Protein AF-A0A819KYJ7-F1 (afdb_monomer)

pLDDT: mean 82.11, std 14.01, range [34.31, 94.56]

Structure (mmCIF, N/CA/C/O backbone):
data_AF-A0A819KYJ7-F1
#
_entry.id   AF-A0A819KYJ7-F1
#
loop_
_atom_site.group_PDB
_atom_site.id
_atom_site.type_symbol
_atom_site.label_atom_id
_atom_site.label_alt_id
_atom_site.label_comp_id
_atom_site.label_asym_id
_atom_site.label_entity_id
_atom_site.label_seq_id
_atom_site.pdbx_PDB_ins_code
_atom_site.Cartn_x
_atom_site.Cartn_y
_atom_site.Cartn_z
_atom_site.occupancy
_atom_site.B_iso_or_equiv
_atom_site.auth_seq_id
_atom_site.auth_comp_id
_atom_site.auth_asym_id
_atom_site.auth_atom_id
_atom_site.pdbx_PDB_model_num
ATOM 1 N N . MET A 1 1 ? 31.084 1.725 6.077 1.00 47.12 1 MET A N 1
ATOM 2 C CA . MET A 1 1 ? 29.671 1.297 5.990 1.00 47.12 1 MET A CA 1
ATOM 3 C C . MET A 1 1 ? 28.974 1.723 7.264 1.00 47.12 1 MET A C 1
ATOM 5 O O . MET A 1 1 ? 29.397 1.305 8.332 1.00 47.12 1 MET A O 1
ATOM 9 N N . VAL A 1 2 ? 27.977 2.599 7.171 1.00 67.69 2 VAL A N 1
ATOM 10 C CA . VAL A 1 2 ? 27.178 2.997 8.336 1.00 67.69 2 VAL A CA 1
ATOM 11 C C . VAL A 1 2 ? 26.071 1.960 8.497 1.00 67.69 2 VAL A C 1
ATOM 13 O O . VAL A 1 2 ? 25.261 1.800 7.588 1.00 67.69 2 VAL A O 1
ATOM 16 N N . ASN A 1 3 ? 26.045 1.249 9.622 1.00 64.38 3 ASN A N 1
ATOM 17 C CA . ASN A 1 3 ? 24.950 0.340 9.942 1.00 64.38 3 ASN A CA 1
ATOM 18 C C . ASN A 1 3 ? 23.789 1.163 10.515 1.00 64.38 3 ASN A C 1
ATOM 20 O O . ASN A 1 3 ? 23.906 1.735 11.599 1.00 64.38 3 ASN A O 1
ATOM 24 N N . ARG A 1 4 ? 22.698 1.273 9.756 1.00 74.19 4 ARG A N 1
ATOM 25 C CA . ARG A 1 4 ? 21.450 1.896 10.203 1.00 74.19 4 ARG A CA 1
ATOM 26 C C . ARG A 1 4 ? 20.370 0.827 10.207 1.00 74.19 4 ARG A C 1
ATOM 28 O O . ARG A 1 4 ? 20.194 0.129 9.213 1.00 74.19 4 ARG A O 1
ATOM 35 N N . LEU A 1 5 ? 19.638 0.732 11.310 1.00 75.75 5 LEU A N 1
ATOM 36 C CA . LEU A 1 5 ? 18.464 -0.128 11.402 1.00 75.75 5 LEU A CA 1
ATOM 37 C C . LEU A 1 5 ? 17.341 0.479 10.554 1.00 75.75 5 LEU A C 1
ATOM 39 O O . LEU A 1 5 ? 16.823 1.550 10.874 1.00 75.75 5 LEU A O 1
ATOM 43 N N . ILE A 1 6 ? 16.994 -0.193 9.456 1.00 75.75 6 ILE A N 1
ATOM 44 C CA . ILE A 1 6 ? 15.877 0.185 8.587 1.00 75.75 6 ILE A CA 1
ATOM 45 C C . ILE A 1 6 ? 14.648 -0.599 9.040 1.00 75.75 6 ILE A C 1
ATOM 47 O O . ILE A 1 6 ? 14.597 -1.821 8.907 1.00 75.75 6 ILE A O 1
ATOM 51 N N . HIS A 1 7 ? 13.658 0.107 9.579 1.00 76.31 7 HIS A N 1
ATOM 52 C CA . HIS A 1 7 ? 12.409 -0.491 10.035 1.00 76.31 7 HIS A CA 1
ATOM 53 C C . HIS A 1 7 ? 11.417 -0.559 8.873 1.00 76.31 7 HIS A C 1
ATOM 55 O O . HIS A 1 7 ? 10.972 0.468 8.368 1.00 76.31 7 HIS A O 1
ATOM 61 N N . LYS A 1 8 ? 11.060 -1.775 8.459 1.00 77.56 8 LYS A N 1
ATOM 62 C CA . LYS A 1 8 ? 10.065 -2.036 7.412 1.00 77.56 8 LYS A CA 1
ATOM 63 C C . LYS A 1 8 ? 8.731 -2.393 8.059 1.00 77.56 8 LYS A C 1
ATOM 65 O O . LYS A 1 8 ? 8.341 -3.553 8.099 1.00 77.56 8 LYS A O 1
ATOM 70 N N . ILE A 1 9 ? 8.076 -1.398 8.649 1.00 81.12 9 ILE A N 1
ATOM 71 C CA . ILE A 1 9 ? 6.816 -1.601 9.372 1.00 81.12 9 ILE A CA 1
ATOM 72 C C . ILE A 1 9 ? 5.658 -1.582 8.368 1.00 81.12 9 ILE A C 1
ATOM 74 O O . ILE A 1 9 ? 5.610 -0.741 7.470 1.00 81.12 9 ILE A O 1
ATOM 78 N N . THR A 1 10 ? 4.746 -2.538 8.505 1.00 86.81 10 THR A N 1
ATOM 79 C CA . THR A 1 10 ? 3.497 -2.632 7.743 1.00 86.81 10 THR A CA 1
ATOM 80 C C . THR A 1 10 ? 2.440 -1.672 8.279 1.00 86.81 10 THR A C 1
ATOM 82 O O . THR A 1 10 ? 2.459 -1.305 9.456 1.00 86.81 10 THR A O 1
ATOM 85 N N . THR A 1 11 ? 1.483 -1.272 7.441 1.00 87.06 11 THR A N 1
ATOM 86 C CA . THR A 1 11 ? 0.469 -0.267 7.813 1.00 87.06 11 THR A CA 1
ATOM 87 C C . THR A 1 11 ? -0.347 -0.706 9.030 1.00 87.06 11 THR A C 1
ATOM 89 O O . THR A 1 11 ? -0.677 0.116 9.885 1.00 87.06 11 THR A O 1
ATOM 92 N N . THR A 1 12 ? -0.608 -2.007 9.163 1.00 86.25 12 THR A N 1
ATOM 93 C CA . THR A 1 12 ? -1.357 -2.571 10.295 1.00 86.25 12 THR A CA 1
ATOM 94 C C . THR A 1 12 ? -0.536 -2.633 11.589 1.00 86.25 12 THR A C 1
ATOM 96 O O . THR A 1 12 ? -1.093 -2.542 12.688 1.00 86.25 12 THR A O 1
ATOM 99 N N . LYS A 1 13 ? 0.793 -2.776 11.486 1.00 86.88 13 LYS A N 1
ATOM 100 C CA . LYS A 1 13 ? 1.707 -2.855 12.640 1.00 86.88 13 LYS A CA 1
ATOM 101 C C . LYS A 1 13 ? 2.165 -1.480 13.137 1.00 86.88 13 LYS A C 1
ATOM 103 O O . LYS A 1 13 ? 2.774 -1.402 14.203 1.00 86.88 13 LYS A O 1
ATOM 108 N N . ASP A 1 14 ? 1.845 -0.404 12.421 1.00 88.88 14 ASP A N 1
ATOM 109 C CA . ASP A 1 14 ? 2.181 0.958 12.826 1.00 88.88 14 ASP A CA 1
ATOM 110 C C . ASP A 1 14 ? 1.250 1.467 13.960 1.00 88.88 14 ASP A C 1
ATOM 112 O O . ASP A 1 14 ? 0.025 1.559 13.790 1.00 88.88 14 ASP A O 1
ATOM 116 N N . PRO A 1 15 ? 1.796 1.822 15.143 1.00 90.69 15 PRO A N 1
ATOM 117 C CA . PRO A 1 15 ? 0.993 2.265 16.281 1.00 90.69 15 PRO A CA 1
ATOM 118 C C . PRO A 1 15 ? 0.357 3.648 16.075 1.00 90.69 15 PRO A C 1
ATOM 120 O O . PRO A 1 15 ? -0.714 3.911 16.630 1.00 90.69 15 PRO A O 1
ATOM 123 N N . VAL A 1 16 ? 0.983 4.521 15.284 1.00 91.56 16 VAL A N 1
ATOM 124 C CA . VAL A 1 16 ? 0.493 5.869 14.979 1.0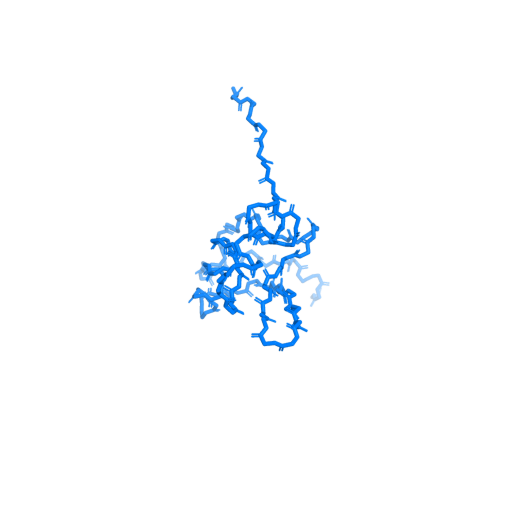0 91.56 16 VAL A CA 1
ATOM 125 C C . VAL A 1 16 ? -0.679 5.776 14.015 1.00 91.56 16 VAL A C 1
ATOM 127 O O . VAL A 1 16 ? -1.736 6.344 14.291 1.00 91.56 16 VAL A O 1
ATOM 130 N N . ILE A 1 17 ? -0.552 4.990 12.943 1.00 91.31 17 ILE A N 1
ATOM 131 C CA . ILE A 1 17 ? -1.654 4.747 12.001 1.00 91.31 17 ILE A CA 1
ATOM 132 C C . ILE A 1 17 ? -2.840 4.115 12.732 1.00 91.31 17 ILE A C 1
ATOM 134 O O . ILE A 1 17 ? -3.983 4.538 12.545 1.00 91.31 17 ILE A O 1
ATOM 138 N N . ARG A 1 18 ? -2.588 3.179 13.654 1.00 89.94 18 ARG A N 1
ATOM 139 C CA . ARG A 1 18 ? -3.643 2.572 14.477 1.00 89.94 18 ARG A CA 1
ATOM 140 C C . ARG A 1 18 ? -4.356 3.581 15.381 1.00 89.94 18 ARG A C 1
ATOM 142 O O . ARG A 1 18 ? -5.556 3.442 15.626 1.00 89.94 18 ARG A O 1
ATOM 149 N N . GLN A 1 19 ? -3.648 4.597 15.869 1.00 92.00 19 GLN A N 1
ATOM 150 C CA . GLN A 1 19 ? -4.241 5.665 16.671 1.00 92.00 19 GLN A CA 1
ATOM 151 C C . GLN A 1 19 ? -5.040 6.649 15.807 1.00 92.00 19 GLN A C 1
ATOM 153 O O . GLN A 1 19 ? -6.168 6.997 16.164 1.00 92.00 19 GLN A O 1
ATOM 158 N N . ILE A 1 20 ? -4.506 7.042 14.647 1.00 90.56 20 ILE A N 1
ATOM 159 C CA . ILE A 1 20 ? -5.187 7.933 13.696 1.00 90.56 20 ILE A CA 1
ATOM 160 C C . ILE A 1 20 ? -6.467 7.274 13.195 1.00 90.56 20 ILE A C 1
ATOM 162 O O . ILE A 1 20 ? -7.519 7.910 13.227 1.00 90.56 20 ILE A O 1
AT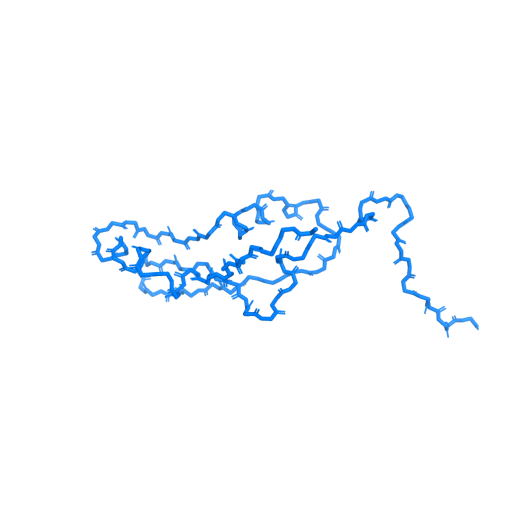OM 166 N N . CYS A 1 21 ? -6.407 5.981 12.873 1.00 89.00 21 CYS A N 1
ATOM 167 C CA . CYS A 1 21 ? -7.547 5.179 12.461 1.00 89.00 21 CYS A CA 1
ATOM 168 C C . CYS A 1 21 ? -8.752 5.364 13.387 1.00 89.00 21 CYS A C 1
ATOM 170 O O . CYS A 1 21 ? -9.859 5.595 12.913 1.00 89.00 21 CYS A O 1
ATOM 172 N N . LYS A 1 22 ? -8.581 5.339 14.713 1.00 88.06 22 LYS A N 1
ATOM 173 C CA . LYS A 1 22 ? -9.700 5.516 15.659 1.00 88.06 22 LYS A CA 1
ATOM 174 C C . LYS A 1 22 ? -10.396 6.871 15.529 1.00 88.06 22 LYS A C 1
ATOM 176 O O . LYS A 1 22 ? -11.591 6.952 15.787 1.00 88.06 22 LYS A O 1
ATOM 181 N N . THR A 1 23 ? -9.665 7.904 15.121 1.00 89.38 23 THR A N 1
ATOM 182 C CA . THR A 1 23 ? -10.148 9.287 15.110 1.00 89.38 23 THR A CA 1
ATOM 183 C C . THR A 1 23 ? -10.655 9.736 13.742 1.00 89.38 23 THR A C 1
ATOM 185 O O . THR A 1 23 ? -11.741 10.308 13.669 1.00 89.38 23 THR A O 1
ATOM 188 N N . ARG A 1 24 ? -9.888 9.520 12.662 1.00 87.00 24 ARG A N 1
ATOM 189 C CA . ARG A 1 24 ? -10.151 10.084 11.327 1.00 87.00 24 ARG A CA 1
ATOM 190 C C . ARG A 1 24 ? -9.536 9.233 10.215 1.00 87.00 24 ARG A C 1
ATOM 192 O O . ARG A 1 24 ? -8.507 8.597 10.411 1.00 87.00 24 ARG A O 1
ATOM 199 N N . GLY A 1 25 ? -10.132 9.321 9.027 1.00 87.06 25 GLY A N 1
ATOM 200 C CA . GLY A 1 25 ? -9.633 8.694 7.803 1.00 87.06 25 GLY A CA 1
ATOM 201 C C . GLY A 1 25 ? -10.347 7.388 7.462 1.00 87.06 25 GLY A C 1
ATOM 202 O O . GLY A 1 25 ? -10.723 6.611 8.339 1.00 87.06 25 GLY A O 1
ATOM 203 N N . ASN A 1 26 ? -10.530 7.167 6.161 1.00 92.06 26 ASN A N 1
ATOM 204 C CA . ASN A 1 26 ? -11.127 5.9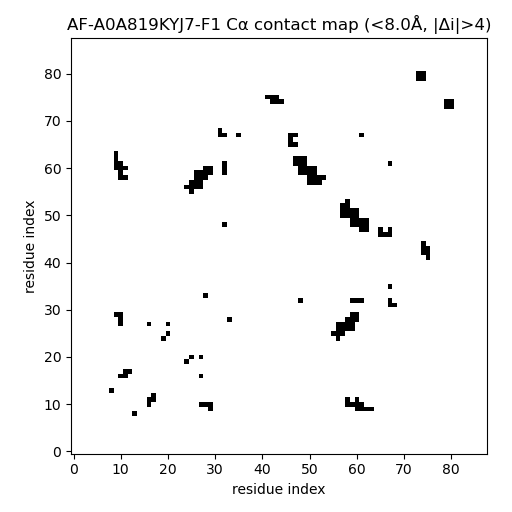46 5.620 1.00 92.06 26 ASN A CA 1
ATOM 205 C C . ASN A 1 26 ? -10.103 5.085 4.880 1.00 92.06 26 ASN A C 1
ATOM 207 O O . ASN A 1 26 ? -10.368 3.916 4.649 1.00 92.06 26 ASN A O 1
ATOM 211 N N . VAL A 1 27 ? -8.958 5.645 4.492 1.00 93.81 27 VAL A N 1
ATOM 212 C CA . VAL A 1 27 ? -7.933 4.954 3.710 1.00 93.81 27 VAL A CA 1
ATOM 213 C C . VAL A 1 27 ? -6.586 5.178 4.378 1.00 93.81 27 VAL A C 1
ATOM 215 O O . VAL A 1 27 ? -6.208 6.324 4.619 1.00 93.81 27 VAL A O 1
ATOM 218 N N . PHE A 1 28 ? -5.879 4.090 4.667 1.00 93.50 28 PHE A N 1
ATOM 219 C CA . PHE A 1 28 ? -4.564 4.106 5.299 1.00 93.50 28 PHE A CA 1
ATOM 220 C C . PHE A 1 28 ? -3.584 3.283 4.466 1.00 93.50 28 PHE A C 1
ATOM 222 O O . PHE A 1 28 ? -3.904 2.166 4.066 1.00 93.50 28 PHE A O 1
ATOM 229 N N . ALA A 1 29 ? -2.406 3.844 4.207 1.00 92.62 29 ALA A N 1
ATOM 230 C CA . ALA A 1 29 ? -1.338 3.226 3.428 1.00 92.62 29 ALA A CA 1
ATOM 231 C C . ALA A 1 29 ? 0.012 3.864 3.798 1.00 92.62 29 ALA A C 1
ATOM 233 O O . ALA A 1 29 ? 0.042 4.967 4.350 1.00 92.62 29 ALA A O 1
ATOM 234 N N . THR A 1 30 ? 1.118 3.193 3.477 1.00 90.06 30 THR A N 1
ATOM 235 C CA . THR A 1 30 ? 2.469 3.781 3.517 1.00 90.06 30 THR A CA 1
ATOM 236 C C . THR A 1 30 ? 2.876 4.360 2.162 1.00 90.06 30 THR A C 1
ATOM 238 O O . THR A 1 30 ? 2.301 4.037 1.122 1.00 90.06 30 THR A O 1
ATOM 241 N N . ASP A 1 31 ? 3.896 5.215 2.169 1.00 90.50 31 ASP A N 1
ATOM 242 C CA . ASP A 1 31 ? 4.477 5.844 0.982 1.00 90.50 31 ASP A CA 1
ATOM 243 C C . ASP A 1 31 ? 4.973 4.823 -0.049 1.00 90.50 31 ASP A C 1
ATOM 245 O O . ASP A 1 31 ? 4.726 5.007 -1.239 1.00 90.50 31 ASP A O 1
ATOM 249 N N . ALA A 1 32 ? 5.594 3.724 0.391 1.00 88.75 32 ALA A N 1
ATOM 250 C CA . ALA A 1 32 ? 6.042 2.652 -0.497 1.00 88.75 32 ALA A CA 1
ATOM 251 C C . ALA A 1 32 ? 4.871 2.054 -1.295 1.00 88.75 32 ALA A C 1
ATOM 253 O O . ALA A 1 32 ? 4.921 1.966 -2.519 1.00 88.75 32 ALA A O 1
ATOM 254 N N . ILE A 1 33 ? 3.775 1.724 -0.607 1.00 91.50 33 ILE A N 1
ATOM 255 C CA . ILE A 1 33 ? 2.572 1.137 -1.209 1.00 91.50 33 ILE A CA 1
ATOM 256 C C . ILE A 1 33 ? 1.915 2.124 -2.180 1.00 91.50 33 ILE A C 1
ATOM 258 O O . ILE A 1 33 ? 1.582 1.765 -3.311 1.00 91.50 33 ILE A O 1
ATOM 262 N N . VAL A 1 34 ? 1.744 3.381 -1.756 1.00 92.88 34 VAL A N 1
A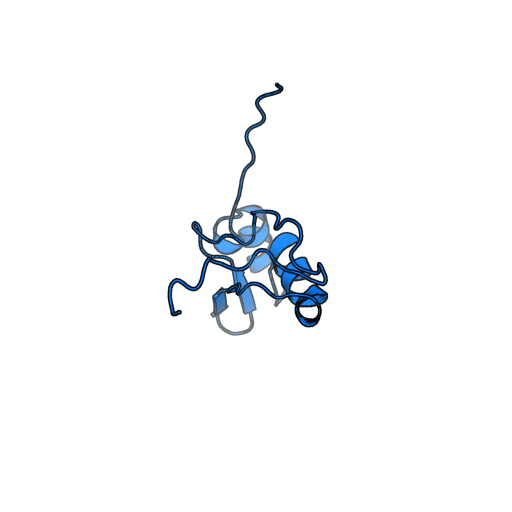TOM 263 C CA . VAL A 1 34 ? 1.120 4.423 -2.585 1.00 92.88 34 VAL A CA 1
ATOM 264 C C . VAL A 1 34 ? 1.965 4.718 -3.824 1.00 92.88 34 VAL A C 1
ATOM 266 O O . VAL A 1 34 ? 1.414 4.851 -4.915 1.00 92.88 34 VAL A O 1
ATOM 269 N N . SER A 1 35 ? 3.289 4.766 -3.682 1.00 91.56 35 SER A N 1
ATOM 270 C CA . SER A 1 35 ? 4.210 5.000 -4.798 1.00 91.56 35 SER A CA 1
ATOM 271 C C . SER A 1 35 ? 4.132 3.878 -5.829 1.00 91.56 35 SER A C 1
ATOM 273 O O . SER A 1 35 ? 4.017 4.157 -7.022 1.00 91.56 35 SER A O 1
ATOM 275 N N . THR A 1 36 ? 4.114 2.616 -5.389 1.00 90.19 36 THR A N 1
ATOM 276 C CA . THR A 1 36 ? 3.943 1.461 -6.283 1.00 90.19 36 THR A CA 1
ATOM 277 C C . THR A 1 36 ? 2.597 1.504 -7.006 1.00 90.19 36 THR A C 1
ATOM 279 O O . THR A 1 36 ? 2.532 1.258 -8.209 1.00 90.19 36 THR A O 1
ATOM 282 N N . LEU A 1 37 ? 1.527 1.900 -6.310 1.00 92.19 37 LEU A N 1
ATOM 283 C CA . LEU A 1 37 ? 0.194 2.015 -6.900 1.00 92.19 37 LEU A CA 1
ATOM 284 C C . LEU A 1 37 ? 0.110 3.151 -7.934 1.00 92.19 37 LEU A C 1
ATOM 286 O O . LEU A 1 37 ? -0.439 2.956 -9.017 1.00 92.19 37 LEU A O 1
ATOM 290 N N . MET A 1 38 ? 0.699 4.318 -7.654 1.00 94.56 38 MET A N 1
ATOM 291 C CA . MET A 1 38 ? 0.760 5.440 -8.604 1.00 94.56 38 MET A CA 1
ATOM 292 C C . MET A 1 38 ? 1.631 5.122 -9.829 1.00 94.56 38 MET A C 1
ATOM 294 O O . MET A 1 38 ? 1.308 5.530 -10.944 1.00 94.56 38 MET A O 1
ATOM 298 N N . CYS A 1 39 ? 2.711 4.362 -9.638 1.00 90.56 39 CYS A N 1
ATOM 299 C CA . CYS A 1 39 ? 3.656 3.981 -10.689 1.00 90.56 39 CYS A CA 1
ATOM 300 C C . CYS A 1 39 ? 3.341 2.629 -11.353 1.00 90.56 39 CYS A C 1
ATOM 302 O O . CYS A 1 39 ? 4.170 2.120 -12.109 1.00 90.56 39 CYS A O 1
ATOM 304 N N . CYS A 1 40 ? 2.148 2.064 -11.133 1.00 88.94 40 CYS A N 1
ATOM 305 C CA . CYS A 1 40 ? 1.760 0.750 -11.658 1.00 88.94 40 CYS A CA 1
ATOM 306 C C . CYS A 1 40 ? 1.911 0.625 -13.184 1.00 88.94 40 CYS A C 1
ATOM 308 O O . CYS A 1 40 ? 2.276 -0.432 -13.683 1.00 88.94 40 CYS A O 1
ATOM 310 N N . THR A 1 41 ? 1.706 1.717 -13.925 1.00 89.88 41 THR A N 1
ATOM 311 C CA . THR A 1 41 ? 1.783 1.753 -15.397 1.00 89.88 41 THR A CA 1
ATOM 312 C C . THR A 1 41 ? 3.185 1.528 -15.961 1.00 89.88 41 THR A C 1
ATOM 314 O O . THR A 1 41 ? 3.321 1.231 -17.145 1.00 89.88 41 THR A O 1
ATOM 317 N N . ARG A 1 42 ? 4.231 1.691 -15.144 1.00 86.88 42 ARG A N 1
ATOM 318 C CA . ARG A 1 42 ? 5.635 1.530 -15.557 1.00 86.88 42 ARG A CA 1
ATOM 319 C C . ARG A 1 42 ? 6.271 0.243 -15.040 1.00 86.88 42 ARG A C 1
ATOM 321 O O . ARG A 1 42 ? 7.433 -0.011 -15.340 1.00 86.88 42 ARG A O 1
ATOM 328 N N . SER A 1 43 ? 5.538 -0.521 -14.238 1.00 86.38 43 SER A N 1
ATOM 329 C CA . SER A 1 43 ? 6.042 -1.733 -13.610 1.00 86.38 43 SER A CA 1
ATOM 330 C C . SER A 1 43 ? 6.047 -2.892 -14.604 1.00 86.38 43 SER A C 1
ATOM 332 O O . SER A 1 43 ? 5.073 -3.108 -15.324 1.00 86.38 43 SER A O 1
ATOM 334 N N . VAL A 1 44 ? 7.162 -3.619 -14.646 1.00 86.38 44 VAL A N 1
ATOM 335 C CA . VAL A 1 44 ? 7.354 -4.818 -15.473 1.00 86.38 44 VAL A CA 1
ATOM 336 C C . VAL A 1 44 ? 7.382 -6.058 -14.583 1.00 86.38 44 VAL A C 1
ATOM 338 O O . VAL A 1 44 ? 6.794 -7.081 -14.933 1.00 86.38 44 VAL A O 1
ATOM 34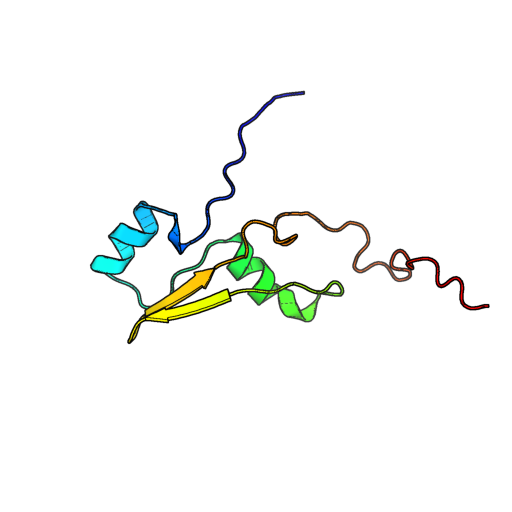1 N N . TYR A 1 45 ? 8.045 -5.978 -13.425 1.00 86.19 45 TYR A N 1
ATOM 342 C CA . TYR A 1 45 ? 8.081 -7.076 -12.468 1.00 86.19 45 TYR A CA 1
ATOM 343 C C . TYR A 1 45 ? 6.788 -7.156 -11.655 1.00 86.19 45 TYR A C 1
ATOM 345 O O . TYR A 1 45 ? 6.231 -6.127 -11.268 1.00 86.19 45 TYR A O 1
ATOM 353 N N . PRO A 1 46 ? 6.314 -8.375 -11.353 1.00 87.06 46 PRO A N 1
ATOM 354 C CA . PRO A 1 46 ? 5.117 -8.553 -10.554 1.00 87.06 46 PRO A CA 1
ATOM 355 C C . PRO A 1 46 ? 5.346 -8.081 -9.115 1.00 87.06 46 PRO A C 1
ATOM 357 O O . PRO A 1 46 ? 6.389 -8.333 -8.512 1.00 87.06 46 PRO A O 1
ATOM 360 N N . TRP A 1 47 ? 4.325 -7.445 -8.556 1.00 89.31 47 TRP A N 1
ATOM 361 C CA . TRP A 1 47 ? 4.231 -7.058 -7.153 1.00 89.31 47 TRP A CA 1
ATOM 362 C C . TRP A 1 47 ? 2.795 -7.265 -6.679 1.00 89.31 47 TRP A C 1
ATOM 364 O O . TRP A 1 47 ? 1.860 -7.293 -7.482 1.00 89.31 47 TRP A O 1
ATOM 374 N N . ASP A 1 48 ? 2.610 -7.405 -5.370 1.00 89.50 48 ASP A N 1
ATOM 375 C CA . ASP A 1 48 ? 1.303 -7.634 -4.769 1.00 89.50 48 ASP A CA 1
ATOM 376 C C . ASP A 1 48 ? 1.081 -6.763 -3.528 1.00 89.50 48 ASP A C 1
ATOM 378 O O . ASP A 1 48 ? 1.969 -6.580 -2.698 1.00 89.50 48 ASP A O 1
ATOM 382 N N . ILE A 1 49 ? -0.130 -6.221 -3.404 1.00 91.00 49 ILE A N 1
ATOM 383 C CA . ILE A 1 49 ? -0.575 -5.420 -2.259 1.00 91.00 49 ILE A CA 1
ATOM 384 C C . ILE A 1 49 ? -1.784 -6.126 -1.648 1.00 91.00 49 ILE A C 1
ATOM 386 O O . ILE A 1 49 ? -2.689 -6.561 -2.363 1.00 91.00 49 ILE A O 1
ATOM 390 N N . VAL A 1 50 ? -1.804 -6.230 -0.324 1.00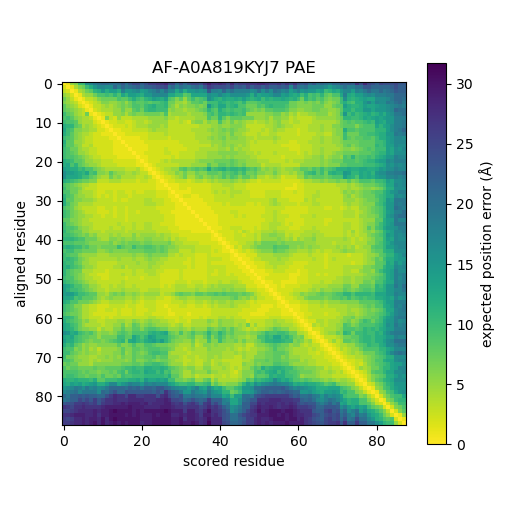 91.19 50 VAL A N 1
ATOM 391 C CA . VAL A 1 50 ? -2.926 -6.769 0.444 1.00 91.19 50 VAL A CA 1
ATOM 392 C C . VAL A 1 50 ? -3.844 -5.613 0.825 1.00 91.19 50 VAL A C 1
ATOM 394 O O . VAL A 1 50 ? -3.381 -4.571 1.281 1.00 91.19 50 VAL A O 1
ATOM 397 N N . VAL A 1 51 ? -5.151 -5.773 0.619 1.00 92.62 51 VAL A N 1
ATOM 398 C CA . VAL A 1 51 ? -6.138 -4.751 0.985 1.00 92.62 51 VAL A CA 1
ATOM 399 C C . VAL A 1 51 ? -7.130 -5.340 1.969 1.00 92.62 51 VAL A C 1
ATOM 401 O O . VAL A 1 51 ? -7.952 -6.178 1.603 1.00 92.62 51 VAL A O 1
ATOM 404 N N . ASP A 1 52 ? -7.092 -4.837 3.197 1.00 92.12 52 ASP A N 1
ATOM 405 C CA . ASP A 1 52 ? -8.010 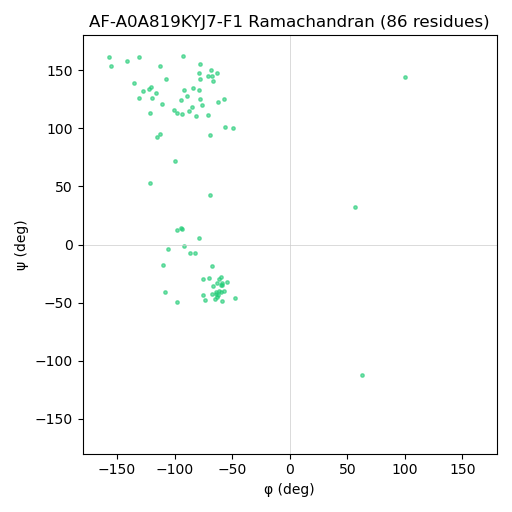-5.226 4.255 1.00 92.12 52 ASP A CA 1
ATOM 406 C C . ASP A 1 52 ? -9.104 -4.171 4.412 1.00 92.12 52 ASP A C 1
ATOM 408 O O . ASP A 1 52 ? -8.865 -3.015 4.778 1.00 92.12 52 ASP A O 1
ATOM 412 N N . LYS A 1 53 ? -10.345 -4.575 4.134 1.00 91.31 53 LYS A N 1
ATOM 413 C CA . LYS A 1 53 ? -11.526 -3.729 4.315 1.00 91.31 53 LYS A CA 1
ATOM 414 C C . LYS A 1 53 ? -12.208 -4.052 5.639 1.00 91.31 53 LYS A C 1
ATOM 416 O O . LYS A 1 53 ? -12.820 -5.106 5.793 1.00 91.31 53 LYS A O 1
ATOM 421 N N . LEU A 1 54 ? -12.184 -3.097 6.564 1.00 88.62 54 LEU A N 1
ATOM 422 C CA . LEU A 1 54 ? -12.873 -3.172 7.850 1.00 88.62 54 LEU A CA 1
ATOM 423 C C . LEU A 1 54 ? -14.004 -2.139 7.875 1.00 88.62 54 LEU A C 1
ATOM 425 O O . LEU A 1 54 ? -13.802 -0.958 8.168 1.00 88.62 54 LEU A O 1
ATOM 429 N N . GLY A 1 55 ? -15.213 -2.586 7.530 1.00 89.19 55 GLY A N 1
ATOM 430 C CA . GLY A 1 55 ? -16.391 -1.722 7.440 1.00 89.19 55 GLY A CA 1
ATOM 431 C C . GLY A 1 55 ? -16.230 -0.644 6.363 1.00 89.19 55 GLY A C 1
ATOM 432 O O . GLY A 1 55 ? -16.194 -0.950 5.170 1.00 89.19 55 GLY A O 1
ATOM 433 N N . THR A 1 56 ? -16.143 0.620 6.786 1.00 90.19 56 THR A N 1
ATOM 434 C CA . THR A 1 56 ? -15.931 1.792 5.914 1.00 90.19 56 THR A CA 1
ATOM 435 C C . THR A 1 56 ? -14.460 2.164 5.731 1.00 90.19 56 THR A C 1
ATOM 437 O O . THR A 1 56 ? -14.158 3.120 5.016 1.00 90.19 56 THR A O 1
ATOM 440 N N . ARG A 1 57 ? -13.544 1.432 6.375 1.00 90.62 57 ARG A N 1
ATOM 441 C CA . ARG A 1 57 ? -12.108 1.715 6.370 1.00 90.62 57 ARG A CA 1
ATOM 442 C C . ARG A 1 57 ? -11.362 0.699 5.517 1.00 90.62 57 ARG A C 1
ATOM 444 O O . ARG A 1 57 ? -11.692 -0.485 5.522 1.00 90.62 57 ARG A O 1
ATOM 451 N N . LEU A 1 58 ? -10.355 1.179 4.804 1.00 93.38 58 LEU A N 1
ATOM 452 C CA . LEU A 1 58 ? -9.474 0.422 3.929 1.00 93.38 58 LEU A CA 1
ATOM 453 C C . LEU A 1 58 ? -8.042 0.567 4.433 1.00 93.38 58 LEU A C 1
ATOM 455 O O . LEU A 1 58 ? -7.541 1.684 4.593 1.00 93.38 58 LEU A O 1
ATOM 459 N N . PHE A 1 59 ? -7.398 -0.567 4.661 1.00 93.38 59 PHE A N 1
ATOM 460 C CA . PHE A 1 59 ? -5.984 -0.660 4.985 1.00 93.38 59 PHE A CA 1
ATOM 461 C C . PHE A 1 59 ? -5.281 -1.296 3.803 1.00 93.38 59 PHE A C 1
ATOM 463 O O . PHE A 1 59 ? -5.621 -2.404 3.397 1.00 93.38 59 PHE A O 1
ATOM 470 N N . PHE A 1 60 ? -4.328 -0.571 3.236 1.00 93.88 60 PHE A N 1
ATOM 471 C CA . PHE A 1 60 ? -3.416 -1.125 2.257 1.00 93.88 60 PHE A CA 1
ATOM 472 C C . PHE A 1 60 ? -2.171 -1.580 2.990 1.00 93.88 60 PHE A C 1
ATOM 474 O O . PHE A 1 60 ? -1.543 -0.779 3.679 1.00 93.88 60 PHE A O 1
ATOM 481 N N . ASP A 1 61 ? -1.823 -2.846 2.829 1.00 91.25 61 ASP A N 1
ATOM 482 C CA . ASP A 1 61 ? -0.660 -3.443 3.452 1.00 91.25 61 ASP A CA 1
ATOM 483 C C . ASP A 1 61 ? 0.187 -4.216 2.438 1.00 91.25 61 ASP A C 1
ATOM 485 O O . ASP A 1 61 ? -0.263 -4.577 1.350 1.00 91.25 61 ASP A O 1
ATOM 489 N N . LYS A 1 62 ? 1.441 -4.471 2.792 1.00 87.38 62 LYS A N 1
ATOM 490 C CA . LYS A 1 62 ? 2.350 -5.322 2.017 1.00 87.38 62 LYS A CA 1
ATOM 491 C C . LYS A 1 62 ? 2.649 -6.591 2.806 1.00 87.38 62 LYS A C 1
ATOM 493 O O . LYS A 1 62 ? 2.625 -6.581 4.036 1.00 87.38 62 LYS A O 1
ATOM 498 N N . ARG A 1 63 ? 2.982 -7.685 2.119 1.00 86.12 63 ARG A N 1
ATOM 499 C CA . ARG A 1 63 ? 3.462 -8.891 2.813 1.00 86.12 63 ARG A CA 1
ATOM 500 C C . ARG A 1 63 ? 4.822 -8.616 3.450 1.00 86.12 63 ARG A C 1
ATOM 502 O O . ARG A 1 63 ? 5.634 -7.895 2.870 1.00 86.12 63 ARG A O 1
ATOM 509 N N . GLU A 1 64 ? 5.084 -9.212 4.610 1.00 80.19 64 GLU A N 1
ATOM 510 C CA . GLU A 1 64 ? 6.355 -9.012 5.328 1.00 80.19 64 GLU A CA 1
ATOM 511 C C . GLU A 1 64 ? 7.566 -9.448 4.492 1.00 80.19 64 GLU A C 1
ATOM 513 O O . GLU A 1 64 ? 8.590 -8.770 4.493 1.00 80.19 64 GLU A O 1
ATOM 518 N N . ASP A 1 65 ? 7.393 -10.503 3.693 1.00 78.31 65 ASP A N 1
ATOM 519 C CA . ASP A 1 65 ? 8.414 -11.047 2.792 1.00 78.31 65 ASP A CA 1
ATOM 520 C C . ASP A 1 65 ? 8.310 -10.503 1.355 1.00 78.31 65 ASP A C 1
ATOM 522 O O . ASP A 1 65 ? 8.892 -11.061 0.425 1.00 78.31 65 ASP A O 1
ATOM 526 N N . SER A 1 66 ? 7.539 -9.431 1.134 1.00 78.56 66 SER A N 1
ATOM 527 C CA . SER A 1 66 ? 7.380 -8.861 -0.208 1.00 78.56 66 SER A CA 1
ATOM 528 C C . SER A 1 66 ? 8.652 -8.160 -0.690 1.00 78.56 66 SER A C 1
ATOM 530 O O . SER A 1 66 ? 9.361 -7.476 0.054 1.00 78.56 66 SER A O 1
ATOM 532 N N . THR A 1 67 ? 8.907 -8.263 -1.993 1.00 78.94 67 THR A N 1
ATOM 533 C CA . THR A 1 67 ? 10.017 -7.579 -2.668 1.00 78.94 67 THR A CA 1
ATOM 534 C C . THR A 1 67 ? 9.727 -6.106 -2.956 1.00 78.94 67 THR A C 1
ATOM 536 O O . THR A 1 67 ? 10.555 -5.450 -3.574 1.00 78.94 67 THR A O 1
ATOM 539 N N . ILE A 1 68 ? 8.597 -5.555 -2.495 1.00 82.75 68 ILE A N 1
ATOM 540 C CA . ILE A 1 68 ? 8.204 -4.153 -2.729 1.00 82.75 68 ILE A CA 1
ATOM 541 C C . ILE A 1 68 ? 9.246 -3.166 -2.188 1.00 82.75 68 ILE A C 1
ATOM 543 O O . ILE A 1 68 ? 9.475 -2.118 -2.780 1.00 82.75 68 ILE A O 1
ATOM 547 N N . ASP A 1 69 ? 9.918 -3.513 -1.089 1.00 81.12 69 ASP A N 1
ATOM 548 C CA . ASP A 1 69 ? 10.984 -2.677 -0.523 1.00 81.12 69 ASP A CA 1
ATOM 549 C C . ASP A 1 69 ? 12.342 -2.867 -1.211 1.00 81.12 69 ASP A C 1
ATOM 551 O O . ASP A 1 69 ? 13.317 -2.202 -0.851 1.00 81.12 69 ASP A O 1
ATOM 555 N N . MET A 1 70 ? 12.457 -3.838 -2.118 1.00 82.44 70 MET A N 1
ATOM 556 C CA . MET A 1 70 ? 13.676 -4.065 -2.881 1.00 82.44 70 MET A CA 1
ATOM 557 C C . MET A 1 70 ? 13.631 -3.228 -4.152 1.00 82.44 70 MET A C 1
ATOM 559 O O . MET A 1 70 ? 12.690 -3.296 -4.935 1.00 82.44 70 MET A O 1
ATOM 563 N N . LEU A 1 71 ? 14.688 -2.453 -4.373 1.00 83.69 71 LEU A N 1
ATOM 564 C CA . LEU A 1 71 ? 14.825 -1.669 -5.590 1.00 83.69 71 LEU A CA 1
ATOM 565 C C . LEU A 1 71 ? 15.261 -2.580 -6.740 1.00 83.69 71 LEU A C 1
ATOM 567 O O . LEU A 1 71 ? 16.280 -3.271 -6.654 1.00 83.69 71 LEU A O 1
ATOM 571 N N . THR A 1 72 ? 14.493 -2.562 -7.821 1.00 83.69 72 THR A N 1
ATOM 572 C CA . THR A 1 72 ? 14.814 -3.254 -9.068 1.00 83.69 72 THR A CA 1
ATOM 573 C C . THR A 1 72 ? 15.846 -2.444 -9.856 1.00 83.69 72 THR A C 1
ATOM 575 O O . THR A 1 72 ? 15.904 -1.215 -9.793 1.00 83.69 72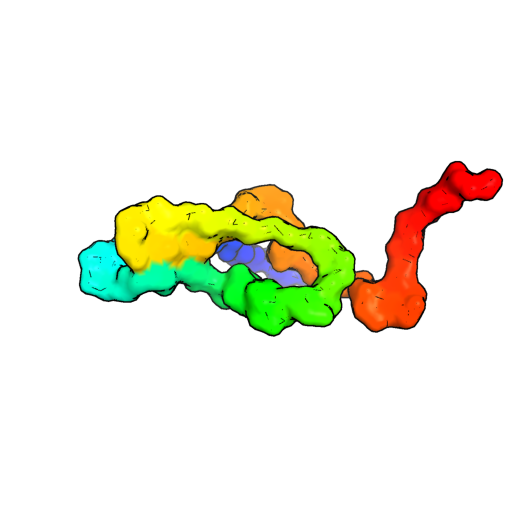 THR A O 1
ATOM 578 N N . VAL A 1 73 ? 16.713 -3.133 -10.601 1.00 83.12 73 VAL A N 1
ATOM 579 C CA . VAL A 1 73 ? 17.746 -2.506 -11.440 1.00 83.12 73 VAL A CA 1
ATOM 580 C C . VAL A 1 73 ? 17.541 -2.957 -12.878 1.00 83.12 73 VAL A C 1
ATOM 582 O O . VAL A 1 73 ? 17.381 -4.151 -13.129 1.00 83.12 73 VAL A O 1
ATOM 585 N N . ASN A 1 74 ? 17.584 -2.011 -13.821 1.00 83.69 74 ASN A N 1
ATOM 586 C CA . ASN A 1 74 ? 17.361 -2.243 -15.255 1.00 83.69 74 ASN A CA 1
ATOM 587 C C . ASN A 1 74 ? 16.004 -2.893 -15.580 1.00 83.69 74 ASN A C 1
ATOM 589 O O . ASN A 1 74 ? 15.896 -3.650 -16.539 1.00 83.69 74 ASN A O 1
ATOM 593 N N . GLU A 1 75 ? 14.968 -2.607 -14.790 1.00 81.69 75 GLU A N 1
ATOM 594 C CA . GLU A 1 75 ? 13.617 -3.131 -15.030 1.00 81.69 75 GLU A CA 1
ATOM 595 C C . GLU A 1 75 ? 13.018 -2.621 -16.348 1.00 81.69 75 GLU A C 1
ATOM 597 O O . GLU A 1 75 ? 12.455 -3.395 -17.111 1.00 81.69 75 GLU A O 1
ATOM 602 N N . THR A 1 76 ? 13.188 -1.331 -16.643 1.00 83.25 76 THR A N 1
ATOM 603 C CA . THR A 1 76 ? 12.627 -0.665 -17.831 1.00 83.25 76 THR A CA 1
ATOM 604 C C . THR A 1 76 ? 13.627 -0.539 -18.985 1.00 83.25 76 THR A C 1
ATOM 606 O O . THR A 1 76 ? 13.400 0.220 -19.928 1.00 83.25 76 THR A O 1
ATOM 609 N N . ALA A 1 77 ? 14.760 -1.246 -18.915 1.00 84.56 77 ALA A N 1
ATOM 610 C CA . ALA A 1 77 ? 15.731 -1.269 -20.002 1.00 84.56 77 ALA A CA 1
ATOM 611 C C . ALA A 1 77 ? 15.155 -2.006 -21.223 1.00 84.56 77 ALA A C 1
ATOM 613 O O . ALA A 1 77 ? 14.365 -2.934 -21.076 1.00 84.56 77 ALA A O 1
ATOM 614 N N . ASN A 1 78 ? 15.591 -1.627 -22.430 1.00 78.06 78 ASN A N 1
ATOM 615 C CA . ASN A 1 78 ? 15.130 -2.253 -23.677 1.00 78.06 78 ASN A CA 1
ATOM 616 C C . ASN A 1 78 ? 15.431 -3.765 -23.727 1.00 78.06 78 ASN A C 1
ATOM 618 O O . ASN A 1 78 ? 14.700 -4.531 -24.346 1.00 78.06 78 ASN A O 1
ATOM 622 N N . GLU A 1 79 ? 16.489 -4.191 -23.032 1.00 73.88 79 GLU A N 1
ATOM 623 C CA . GLU A 1 79 ? 16.746 -5.588 -22.695 1.00 73.88 79 GLU A CA 1
ATOM 624 C C . GLU A 1 79 ? 16.688 -5.762 -21.170 1.00 73.88 79 GLU A C 1
ATOM 626 O O . GLU A 1 79 ? 17.699 -5.565 -20.484 1.00 73.88 79 GLU A O 1
ATOM 631 N N . PRO A 1 80 ? 15.523 -6.117 -20.603 1.00 63.47 80 PRO A N 1
ATOM 632 C CA . PRO A 1 80 ? 15.463 -6.527 -19.208 1.00 63.47 80 PRO A CA 1
ATOM 633 C C . PRO A 1 80 ? 16.297 -7.803 -19.039 1.00 63.47 80 PRO A C 1
ATOM 635 O O . PRO A 1 80 ? 16.399 -8.615 -19.965 1.00 63.47 80 PRO A O 1
ATOM 638 N N . LYS A 1 81 ? 16.926 -7.993 -17.869 1.00 55.06 81 LYS A N 1
ATOM 639 C CA . LYS A 1 81 ? 17.718 -9.200 -17.579 1.00 55.06 81 LYS A CA 1
ATOM 640 C C . LYS A 1 81 ? 16.839 -10.436 -17.781 1.00 55.06 81 LYS A C 1
ATOM 642 O O . LYS A 1 81 ? 16.024 -10.767 -16.926 1.00 55.06 81 LYS A O 1
ATOM 647 N N . ARG A 1 82 ? 17.000 -11.107 -18.923 1.00 57.44 82 ARG A N 1
ATOM 648 C CA . ARG A 1 82 ? 16.280 -12.340 -19.237 1.00 57.44 82 ARG A CA 1
ATOM 649 C C . ARG A 1 82 ? 16.684 -13.383 -18.189 1.00 57.44 82 ARG A C 1
ATOM 651 O O . ARG A 1 82 ? 17.884 -13.653 -18.082 1.00 57.44 82 ARG A O 1
ATOM 658 N N . PRO A 1 83 ? 15.757 -13.988 -17.421 1.00 51.75 83 PRO A N 1
ATOM 659 C CA . PRO A 1 83 ? 16.074 -15.276 -16.827 1.00 51.75 83 PRO A CA 1
ATOM 660 C C . PRO A 1 83 ? 16.422 -16.186 -18.005 1.00 51.75 83 PRO A C 1
ATOM 662 O O . PRO A 1 83 ? 15.672 -16.234 -18.981 1.00 51.75 83 PRO A O 1
ATOM 665 N N . LEU A 1 84 ? 17.602 -16.805 -17.974 1.00 45.44 84 LEU A N 1
ATOM 666 C CA . LEU A 1 84 ? 18.047 -17.752 -18.992 1.00 45.44 84 LEU A CA 1
ATOM 667 C C . LEU A 1 84 ? 16.933 -18.784 -19.226 1.00 45.44 84 LEU A C 1
ATOM 669 O O . LEU A 1 84 ? 16.765 -19.714 -18.442 1.00 45.44 84 LEU A O 1
ATOM 673 N N . CYS A 1 85 ? 16.156 -18.609 -20.296 1.00 40.94 85 CYS A N 1
ATOM 674 C CA . CYS A 1 85 ? 15.329 -19.669 -20.844 1.00 40.94 85 CYS A CA 1
ATOM 675 C C . CYS A 1 85 ? 16.288 -20.691 -21.452 1.00 40.94 85 CYS A C 1
ATOM 677 O O . CYS A 1 85 ? 16.708 -20.560 -22.596 1.00 40.94 85 CYS A O 1
ATOM 679 N N . ILE A 1 86 ? 16.630 -21.706 -20.663 1.00 44.38 86 ILE A N 1
ATOM 680 C CA . ILE A 1 86 ? 17.228 -22.986 -21.074 1.00 44.38 86 ILE A CA 1
ATOM 681 C C . ILE A 1 86 ? 16.225 -23.850 -21.872 1.00 44.38 86 ILE A C 1
ATOM 683 O O . ILE A 1 86 ? 16.133 -25.053 -21.670 1.00 44.38 86 ILE A O 1
ATOM 687 N N . CYS A 1 87 ? 15.464 -23.246 -22.789 1.00 35.41 87 CYS A N 1
ATOM 688 C CA . CYS A 1 87 ? 14.563 -23.961 -23.702 1.00 35.41 87 CYS A CA 1
ATOM 689 C C . CYS A 1 87 ? 14.930 -23.685 -25.167 1.00 35.41 87 CYS A C 1
ATOM 691 O O . CYS A 1 87 ? 14.080 -23.263 -25.950 1.00 35.41 87 CYS A O 1
ATOM 693 N N . CYS A 1 88 ? 16.196 -23.909 -25.517 1.00 34.31 88 CYS A N 1
ATOM 694 C CA . CYS A 1 88 ? 16.609 -24.212 -26.885 1.00 34.31 88 CYS A CA 1
ATOM 695 C C . CYS A 1 88 ? 17.348 -25.549 -26.851 1.00 34.31 88 CYS A C 1
ATOM 697 O O . CYS A 1 88 ? 18.249 -25.666 -25.986 1.00 34.31 88 CYS A O 1
#

Nearest PDB structures (foldseek):
  9bln-assembly1_x  TM=9.844E-01  e=3.977E-09  Homo sapiens
  8ppl-assembly1_Ix  TM=9.869E-01  e=2.464E-08  Homo sapiens
  5k4c-assembly1_A  TM=9.784E-01  e=2.153E-08  Nasonia vitripennis
  5k4b-assembly2_B  TM=9.773E-01  e=4.842E-08  Nasonia vitripennis
  5k4b-assembly1_A  TM=9.674E-01  e=7.769E-08  Nasonia vitripennis

Radius of gyration: 16.96 Å; Cα contacts (8 Å, |Δi|>4): 86; chains: 1; bounding box: 46×34×44 Å

Organism: NCBI:txid392033

Mean predicted aligned error: 8.1 Å

Secondary structure (DSSP, 8-state):
----------TTT-HHHHHHHHHS-SEE--HHH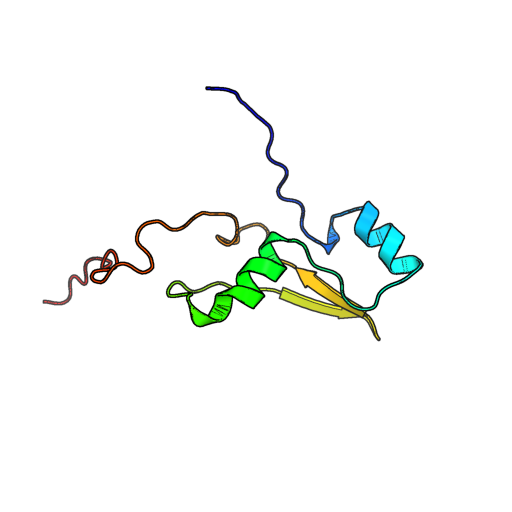HHHHHTGGG--S----EEEEETTEEEEE--TT-GGGSPPSSTTSSS---------

InterPro domains:
  IPR007783 Eukaryotic translation initiation factor 3 subunit D [PF05091] (3-81)
  IPR007783 Eukaryotic translation initiation factor 3 subunit D [PTHR12399] (3-81)

Foldseek 3Di:
DDDDDDDPDKQVRDPVNVVCVVPDDQETGDPLQVVCVVCVVQADDDFDWDWDHDPSHIGITHDPPTCSPPDDDCRNPPDDPDPPPPPD

Sequence (88 aa):
MVNRLIHKITTTKDPVIRQICKTRGNVFATDAIVSTLMCCTRSVYPWDIVVDKLGTRLFFDKREDSTIDMLTVNETANEPKRPLCICC

Solvent-accessible surface area (backbone atoms only — not comparable to full-atom values): 5993 Å² total; per-residue (Å²): 133,85,90,72,93,80,82,87,76,40,46,85,74,33,68,64,55,55,54,41,52,77,76,55,77,45,72,47,66,46,70,71,58,51,50,51,63,75,45,49,91,72,58,77,73,91,81,78,74,47,74,50,75,59,90,84,30,39,39,40,33,60,58,93,87,50,65,82,86,55,84,80,77,57,66,84,42,99,73,44,86,70,76,83,75,87,81,122